Protein AF-A0AA36I7R7-F1 (afdb_monomer_lite)

Sequence (125 aa):
MIEKDGAQSIDEGIAYLSQHNPNDLRAPRGTTDMGAGLRGLQTRFVPMGGAIKDSQLAWLRQELAAAQSAGERIIVLTHLPFFPSAAVASALLWNFDELLAVLRDFPRGTVPLVLAGAVEGWTRT

pLDDT: mean 87.61, std 16.08, range [28.69, 98.19]

InterPro domains:
  IPR029052 Metallo-dependent phosphatase-like [G3DSA:3.60.21.10] (1-122)
  IPR029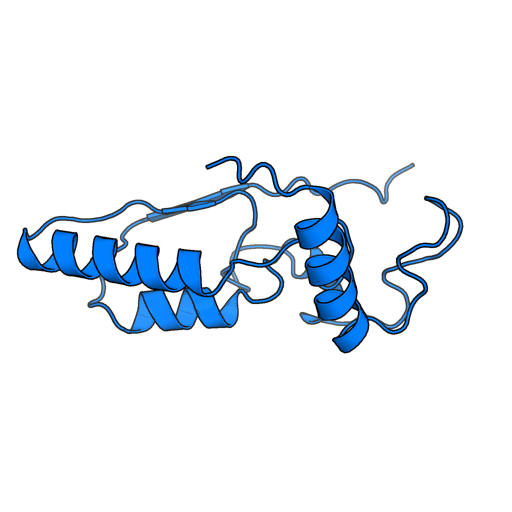052 Metallo-dependent phosphatase-like [SSF56300] (31-117)

Structure (mmCIF, N/CA/C/O backbone):
data_AF-A0AA36I7R7-F1
#
_entry.id   AF-A0AA36I7R7-F1
#
loop_
_atom_site.group_PDB
_atom_site.id
_atom_site.type_symbol
_atom_site.label_atom_id
_atom_site.label_alt_id
_atom_site.label_comp_id
_atom_site.label_asym_id
_atom_site.label_entity_id
_atom_site.label_seq_id
_atom_site.pdbx_PDB_ins_code
_atom_site.Cartn_x
_atom_site.Cartn_y
_atom_site.Cartn_z
_atom_site.occupancy
_atom_site.B_iso_or_equiv
_atom_site.auth_seq_id
_atom_site.auth_comp_id
_atom_site.auth_asym_id
_atom_site.auth_atom_id
_atom_site.pdbx_PDB_model_num
ATOM 1 N N . MET A 1 1 ? 9.197 7.139 8.927 1.00 33.75 1 MET A N 1
ATOM 2 C CA . MET A 1 1 ? 10.125 6.236 9.638 1.00 33.75 1 MET A CA 1
ATOM 3 C C . MET A 1 1 ? 11.305 5.990 8.707 1.00 33.75 1 MET A C 1
ATOM 5 O 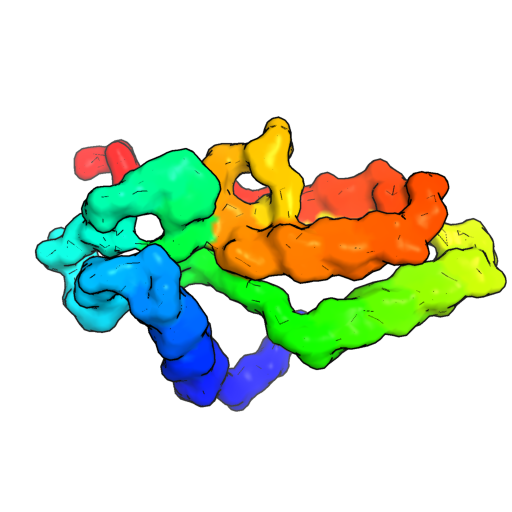O . MET A 1 1 ? 11.074 5.459 7.631 1.00 33.75 1 MET A O 1
ATOM 9 N N . ILE A 1 2 ? 12.507 6.479 9.026 1.00 28.69 2 ILE A N 1
ATOM 10 C CA . ILE A 1 2 ? 13.706 6.228 8.208 1.00 28.69 2 ILE A CA 1
ATOM 11 C C . ILE A 1 2 ? 14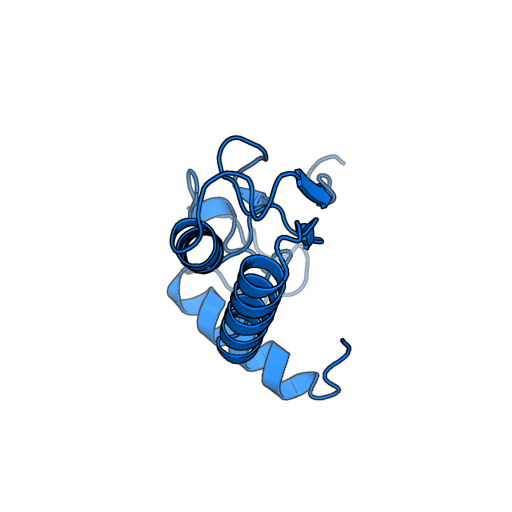.419 5.032 8.835 1.00 28.69 2 ILE A C 1
ATOM 13 O O . ILE A 1 2 ? 15.094 5.191 9.850 1.00 28.69 2 ILE A O 1
ATOM 17 N N . GLU A 1 3 ? 14.243 3.846 8.258 1.00 47.41 3 GLU A N 1
ATOM 18 C CA . GLU A 1 3 ? 15.145 2.724 8.527 1.00 47.41 3 GLU A CA 1
ATOM 19 C C . GLU A 1 3 ? 16.473 3.025 7.820 1.00 47.41 3 GLU A C 1
ATOM 21 O O . GLU A 1 3 ? 16.523 3.186 6.600 1.00 47.41 3 GLU A O 1
ATOM 26 N N . LYS A 1 4 ? 17.551 3.183 8.594 1.00 42.91 4 LYS A N 1
ATOM 27 C CA . LYS A 1 4 ? 18.903 3.489 8.104 1.00 42.91 4 LYS A CA 1
ATOM 28 C C . LYS A 1 4 ? 19.660 2.222 7.666 1.00 42.91 4 LYS A C 1
ATOM 30 O O . LYS A 1 4 ? 20.846 2.110 7.932 1.00 42.91 4 LYS A O 1
ATOM 35 N N . ASP A 1 5 ? 19.002 1.328 6.932 1.00 48.56 5 ASP A N 1
ATOM 36 C CA . ASP A 1 5 ? 19.620 0.131 6.332 1.00 48.56 5 ASP A CA 1
ATOM 37 C C . ASP A 1 5 ? 19.536 0.212 4.799 1.00 48.56 5 ASP A C 1
ATOM 39 O O . ASP A 1 5 ? 18.958 -0.629 4.107 1.00 48.56 5 ASP A O 1
ATOM 43 N N . GLY A 1 6 ? 20.063 1.314 4.254 1.00 51.88 6 GLY A N 1
ATOM 44 C CA . GLY A 1 6 ? 19.868 1.720 2.858 1.00 51.88 6 GLY A CA 1
ATOM 45 C C . GLY A 1 6 ? 20.374 0.727 1.806 1.00 51.88 6 GLY A C 1
ATOM 46 O O . GLY A 1 6 ? 19.796 0.659 0.734 1.00 51.88 6 GLY A O 1
ATOM 47 N N . ALA A 1 7 ? 21.413 -0.064 2.086 1.00 58.19 7 ALA A N 1
ATOM 48 C CA . ALA A 1 7 ? 21.927 -1.044 1.121 1.00 58.19 7 ALA A CA 1
ATOM 49 C C . ALA A 1 7 ? 21.082 -2.330 1.087 1.00 58.19 7 ALA A C 1
ATOM 51 O O . ALA A 1 7 ? 20.696 -2.790 0.017 1.00 58.19 7 ALA A O 1
ATOM 52 N N . GLN A 1 8 ? 20.733 -2.864 2.262 1.00 57.75 8 GLN A N 1
ATOM 53 C CA . GLN A 1 8 ? 19.957 -4.099 2.379 1.00 57.75 8 GLN A CA 1
ATOM 54 C C . GLN A 1 8 ? 18.532 -3.921 1.830 1.00 57.75 8 GLN A C 1
ATOM 56 O O . GLN A 1 8 ? 18.036 -4.769 1.094 1.00 57.75 8 GLN A O 1
ATOM 61 N N . SER A 1 9 ? 17.916 -2.765 2.096 1.00 72.69 9 SER A N 1
ATOM 62 C CA . SER A 1 9 ? 16.596 -2.411 1.557 1.00 72.69 9 SER A CA 1
ATOM 63 C C . SER A 1 9 ? 16.566 -2.251 0.031 1.00 72.69 9 SER A C 1
ATOM 65 O O . SER A 1 9 ? 15.549 -2.563 -0.589 1.00 72.69 9 SER A O 1
ATOM 67 N N . ILE A 1 10 ? 17.663 -1.805 -0.594 1.00 80.75 10 ILE A N 1
ATOM 68 C CA . ILE A 1 10 ? 17.755 -1.706 -2.058 1.00 80.75 10 ILE A CA 1
ATOM 69 C C . ILE A 1 10 ? 17.815 -3.100 -2.683 1.00 80.75 10 ILE A C 1
ATOM 71 O O . ILE A 1 10 ? 17.077 -3.369 -3.630 1.00 80.75 10 ILE A O 1
ATOM 75 N N . ASP A 1 11 ? 18.656 -3.993 -2.160 1.00 86.88 11 ASP A N 1
ATOM 76 C CA . ASP A 1 11 ? 18.784 -5.344 -2.710 1.00 86.88 11 ASP A CA 1
ATOM 77 C C . ASP A 1 11 ? 17.512 -6.174 -2.511 1.00 86.88 11 ASP A C 1
ATOM 79 O O . ASP A 1 11 ? 17.097 -6.867 -3.440 1.00 86.88 11 ASP A O 1
ATOM 83 N N . GLU A 1 12 ? 16.837 -6.045 -1.365 1.00 88.31 12 GLU A N 1
ATOM 84 C CA . GLU A 1 12 ? 15.514 -6.639 -1.127 1.00 88.31 12 GLU A CA 1
ATOM 85 C C . GLU A 1 12 ? 14.474 -6.110 -2.124 1.00 88.31 12 GLU A C 1
ATOM 87 O O . GLU A 1 12 ? 13.743 -6.891 -2.737 1.00 88.31 12 GLU A O 1
ATOM 92 N N . GLY A 1 13 ? 14.442 -4.792 -2.343 1.00 89.88 13 GLY A N 1
ATOM 93 C CA . GLY A 1 13 ? 13.542 -4.168 -3.309 1.00 89.88 13 GLY A CA 1
ATOM 94 C C . GLY A 1 13 ? 13.792 -4.655 -4.736 1.00 89.88 13 GLY A C 1
ATOM 95 O O . GLY A 1 13 ? 12.850 -5.001 -5.446 1.00 89.88 13 GLY A O 1
ATOM 96 N N . ILE A 1 14 ? 15.057 -4.748 -5.153 1.00 90.44 14 ILE A N 1
ATOM 97 C CA . ILE A 1 14 ? 15.416 -5.260 -6.479 1.00 90.44 14 ILE A CA 1
ATOM 98 C C . ILE A 1 14 ? 15.115 -6.756 -6.596 1.00 90.44 14 ILE A C 1
ATOM 100 O O . ILE A 1 14 ? 14.618 -7.184 -7.637 1.00 90.44 14 ILE A O 1
ATOM 104 N N . ALA A 1 15 ? 15.370 -7.553 -5.557 1.00 92.56 15 ALA A N 1
ATOM 105 C CA . ALA A 1 15 ? 15.058 -8.980 -5.546 1.00 92.56 15 ALA A CA 1
ATOM 106 C C . ALA A 1 15 ? 13.549 -9.229 -5.656 1.00 92.56 15 ALA A C 1
ATOM 108 O O . ALA A 1 15 ? 13.131 -10.106 -6.410 1.00 92.56 15 ALA A O 1
ATOM 109 N N . TYR A 1 16 ? 12.733 -8.438 -4.957 1.00 93.44 16 TYR A N 1
ATOM 110 C CA . TYR A 1 16 ? 11.279 -8.460 -5.098 1.00 93.44 16 TYR A CA 1
ATOM 111 C C . TYR A 1 16 ? 10.863 -8.062 -6.519 1.00 93.44 16 TYR A C 1
ATOM 113 O O . TYR A 1 16 ? 10.133 -8.785 -7.193 1.00 93.44 16 TYR A O 1
ATOM 121 N N . LEU A 1 17 ? 11.381 -6.941 -7.026 1.00 93.00 17 LEU A N 1
ATOM 122 C CA . LEU A 1 17 ? 11.001 -6.417 -8.335 1.00 93.00 17 LEU A CA 1
ATOM 123 C C . LEU A 1 17 ? 11.388 -7.359 -9.486 1.00 93.00 17 LEU A C 1
ATOM 125 O O . LEU A 1 17 ? 10.620 -7.514 -10.433 1.00 93.00 17 LEU A O 1
ATOM 129 N N . SER A 1 18 ? 12.529 -8.043 -9.372 1.00 93.94 18 SER A N 1
ATOM 130 C CA . SER A 1 18 ? 13.027 -9.006 -10.368 1.00 93.94 18 SER A CA 1
ATOM 131 C C . SER A 1 18 ? 12.142 -10.252 -10.503 1.00 93.94 18 SER A C 1
ATOM 133 O O . SER A 1 18 ? 12.227 -10.954 -11.505 1.00 93.94 18 SER A O 1
ATOM 135 N N . GLN A 1 19 ? 11.272 -10.533 -9.525 1.00 95.12 19 GLN A N 1
ATOM 136 C CA . GLN A 1 19 ? 10.279 -11.613 -9.625 1.00 95.12 19 GLN A CA 1
ATOM 137 C C . GLN A 1 19 ? 9.112 -11.244 -10.552 1.00 95.12 19 GLN A C 1
ATOM 139 O O . GLN A 1 19 ? 8.409 -12.126 -11.042 1.00 95.12 19 GLN A O 1
ATOM 144 N N . HIS A 1 20 ? 8.902 -9.948 -10.794 1.00 95.88 20 HIS A N 1
ATOM 145 C CA . HIS A 1 20 ? 7.751 -9.424 -11.529 1.00 95.88 20 HIS A CA 1
ATOM 146 C C . HIS A 1 20 ? 8.128 -8.691 -12.819 1.00 95.88 20 HIS A C 1
ATOM 148 O O . HIS A 1 20 ? 7.313 -8.611 -13.738 1.00 95.88 20 HIS A O 1
ATOM 154 N N . ASN A 1 21 ? 9.347 -8.159 -12.901 1.00 95.56 21 ASN A N 1
ATOM 155 C CA . ASN A 1 21 ? 9.839 -7.417 -14.051 1.00 95.56 21 ASN A CA 1
ATOM 156 C C . ASN A 1 21 ? 11.053 -8.131 -14.675 1.00 95.56 21 ASN A C 1
ATOM 158 O O . ASN A 1 21 ? 12.093 -8.217 -14.022 1.00 95.56 21 ASN A O 1
ATOM 162 N N . PRO A 1 22 ? 10.949 -8.623 -15.927 1.00 94.06 22 PRO A N 1
ATOM 163 C CA . PRO A 1 22 ? 12.034 -9.343 -16.596 1.00 94.06 22 PRO A CA 1
ATOM 164 C C . PRO A 1 22 ? 13.121 -8.428 -17.188 1.00 94.06 22 PRO A C 1
ATOM 166 O O . PRO A 1 22 ? 14.095 -8.932 -17.745 1.00 94.06 22 PRO A O 1
ATOM 169 N N . ASN A 1 23 ? 12.946 -7.103 -17.140 1.00 93.62 23 ASN A N 1
ATOM 170 C CA . ASN A 1 23 ? 13.886 -6.141 -17.714 1.00 93.62 23 ASN A CA 1
ATOM 171 C C . ASN A 1 23 ? 15.112 -5.932 -16.808 1.00 93.62 23 ASN A C 1
ATOM 173 O O . ASN A 1 23 ? 15.074 -6.210 -15.610 1.00 93.62 23 ASN A O 1
ATOM 177 N N . ASP A 1 24 ? 16.199 -5.386 -17.361 1.00 90.88 24 ASP A N 1
ATOM 178 C CA . ASP A 1 24 ? 17.374 -5.024 -16.562 1.00 90.88 24 ASP A CA 1
ATOM 179 C C . ASP A 1 24 ? 17.102 -3.769 -15.715 1.00 90.88 24 ASP A C 1
ATOM 181 O O . ASP A 1 24 ? 17.174 -2.629 -16.179 1.00 90.88 24 ASP A O 1
ATOM 185 N N . LEU A 1 25 ? 16.784 -3.998 -14.442 1.00 88.56 25 LEU A N 1
ATOM 186 C CA . LEU A 1 25 ? 16.470 -2.965 -13.451 1.00 88.56 25 LEU A CA 1
ATOM 187 C C . LEU A 1 25 ? 17.705 -2.210 -12.942 1.00 88.56 25 LEU A C 1
ATOM 189 O O . LEU A 1 25 ? 17.557 -1.173 -12.295 1.00 88.56 25 LEU A O 1
ATOM 193 N N . ARG A 1 26 ? 18.913 -2.734 -13.192 1.00 87.44 26 ARG A N 1
ATOM 194 C CA . ARG A 1 26 ? 20.186 -2.119 -12.783 1.00 87.44 26 ARG A CA 1
ATOM 195 C C . ARG A 1 26 ? 20.860 -1.363 -13.927 1.00 87.44 26 ARG A C 1
ATOM 197 O O . ARG A 1 26 ? 21.863 -0.687 -13.689 1.00 87.44 26 ARG A O 1
ATOM 204 N N . ALA A 1 27 ? 20.312 -1.445 -15.140 1.00 86.88 27 ALA A N 1
ATOM 205 C CA . ALA A 1 27 ? 20.806 -0.706 -16.288 1.00 86.88 27 ALA A CA 1
ATOM 206 C C . ALA A 1 27 ? 20.864 0.808 -15.996 1.00 86.88 27 ALA A C 1
ATOM 208 O O . ALA A 1 27 ? 19.979 1.349 -15.319 1.00 86.88 27 ALA A O 1
ATOM 209 N N . PRO A 1 28 ? 21.869 1.534 -16.525 1.00 85.88 28 PRO A N 1
ATOM 210 C CA . PRO A 1 28 ? 21.948 2.978 -16.361 1.00 85.88 28 PRO A CA 1
ATOM 211 C C . PRO A 1 28 ? 20.659 3.673 -16.807 1.00 85.88 28 PRO A C 1
ATOM 213 O O . PRO A 1 28 ? 20.032 3.298 -17.804 1.00 85.88 28 PRO A O 1
ATOM 216 N N . ARG A 1 29 ? 20.266 4.720 -16.080 1.00 79.25 29 ARG A N 1
ATOM 217 C CA . ARG A 1 29 ? 19.022 5.450 -16.345 1.00 79.25 29 ARG A CA 1
ATOM 218 C C . ARG A 1 29 ? 18.955 5.905 -17.808 1.00 79.25 29 ARG A C 1
ATOM 220 O O . ARG A 1 29 ? 19.883 6.537 -18.300 1.00 79.25 29 ARG A O 1
ATOM 227 N N . GLY A 1 30 ? 17.846 5.597 -18.483 1.00 80.62 30 GLY A N 1
ATOM 228 C CA . GLY A 1 30 ? 17.614 5.967 -19.886 1.00 80.62 30 GLY A CA 1
ATOM 229 C C . GLY A 1 30 ? 18.181 4.998 -20.929 1.00 80.62 30 GLY A C 1
ATOM 230 O O . GLY A 1 30 ? 18.014 5.251 -22.116 1.00 80.62 30 GLY A O 1
ATOM 231 N N . THR A 1 31 ? 18.821 3.895 -20.521 1.00 86.31 31 THR A N 1
ATOM 232 C CA . THR A 1 31 ? 19.366 2.891 -21.462 1.00 86.31 31 THR A CA 1
ATOM 233 C C . THR A 1 31 ? 18.433 1.710 -21.720 1.00 86.31 31 THR A C 1
ATOM 235 O O . THR A 1 31 ? 18.555 1.052 -22.747 1.00 86.31 31 THR A O 1
ATOM 238 N N . THR A 1 32 ? 17.490 1.456 -20.810 1.00 86.50 32 THR A N 1
ATOM 239 C CA . THR A 1 32 ? 16.518 0.361 -20.901 1.00 86.50 32 THR A CA 1
ATOM 240 C C . THR A 1 32 ? 15.122 0.897 -20.611 1.00 86.50 32 THR A C 1
ATOM 242 O O . THR A 1 32 ? 14.928 1.646 -19.649 1.00 86.50 32 THR A O 1
ATOM 245 N N . ASP A 1 33 ? 14.142 0.501 -21.424 1.00 89.56 33 ASP A N 1
ATOM 246 C CA . ASP A 1 33 ? 12.731 0.674 -21.084 1.00 89.56 33 ASP A CA 1
ATOM 247 C C . ASP A 1 33 ? 12.354 -0.349 -20.005 1.00 89.56 33 ASP A C 1
ATOM 249 O O . ASP A 1 33 ? 12.035 -1.502 -20.285 1.00 89.56 33 ASP A O 1
ATOM 253 N N . MET A 1 34 ? 12.402 0.083 -18.745 1.00 89.50 34 MET A N 1
ATOM 254 C CA . MET A 1 34 ? 12.070 -0.760 -17.593 1.00 89.50 34 MET A CA 1
ATOM 255 C C . MET A 1 34 ? 10.588 -1.171 -17.560 1.00 89.50 34 MET A C 1
ATOM 257 O O . MET A 1 34 ? 10.225 -2.054 -16.788 1.00 89.50 34 MET A O 1
ATOM 261 N N . GLY A 1 35 ? 9.724 -0.539 -18.363 1.00 91.19 35 GLY A N 1
ATOM 262 C CA . GLY A 1 35 ? 8.310 -0.885 -18.509 1.00 91.19 35 GLY A CA 1
ATOM 263 C C . GLY A 1 35 ? 8.018 -1.811 -19.691 1.00 91.19 35 GLY A C 1
ATOM 264 O O . GLY A 1 35 ? 6.858 -2.195 -19.888 1.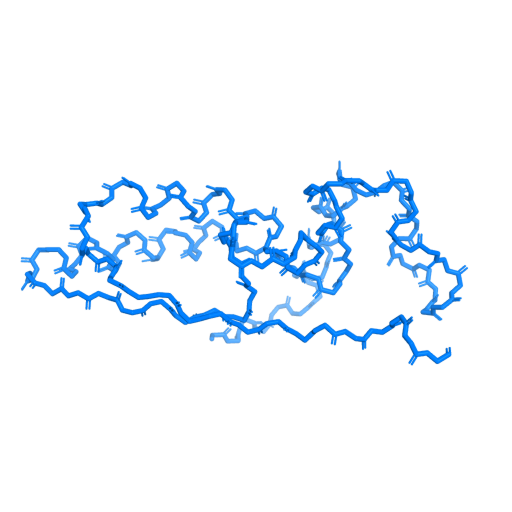00 91.19 35 GLY A O 1
ATOM 265 N N . ALA A 1 36 ? 9.033 -2.179 -20.482 1.00 93.12 36 ALA A N 1
ATOM 266 C CA . ALA A 1 36 ? 8.856 -2.982 -21.681 1.00 93.12 36 ALA A CA 1
ATOM 267 C C . ALA A 1 36 ? 8.155 -4.310 -21.353 1.00 93.12 36 ALA A C 1
ATOM 269 O O . ALA A 1 36 ? 8.503 -5.016 -20.409 1.00 93.12 36 ALA A O 1
ATOM 270 N N . GLY A 1 37 ? 7.115 -4.632 -22.124 1.00 93.94 37 GLY A N 1
ATOM 271 C CA . GLY A 1 37 ? 6.317 -5.850 -21.942 1.00 93.94 37 GLY A CA 1
ATOM 272 C C . GLY A 1 37 ? 5.335 -5.843 -20.761 1.00 93.94 37 GLY A C 1
ATOM 273 O O . GLY A 1 37 ? 4.429 -6.675 -20.747 1.00 93.94 37 GLY A O 1
ATOM 274 N N . LEU A 1 38 ? 5.416 -4.891 -19.823 1.00 94.88 38 LEU A N 1
ATOM 275 C CA . LEU A 1 38 ? 4.465 -4.794 -18.711 1.00 94.88 38 LEU A CA 1
ATOM 276 C C . LEU A 1 38 ? 3.116 -4.235 -19.191 1.00 94.88 38 LEU A C 1
ATOM 278 O O . LEU A 1 38 ? 3.054 -3.335 -20.036 1.00 94.88 38 LEU A O 1
ATOM 282 N N . ARG A 1 39 ? 2.008 -4.782 -18.677 1.00 95.19 39 ARG A N 1
ATOM 283 C CA . ARG A 1 39 ? 0.634 -4.430 -19.086 1.00 95.19 39 ARG A CA 1
ATOM 284 C C . ARG A 1 39 ? -0.321 -4.405 -17.894 1.00 95.19 39 ARG A C 1
ATOM 286 O O . ARG A 1 39 ? -0.152 -5.155 -16.934 1.00 95.19 39 ARG A O 1
ATOM 293 N N . GLY A 1 40 ? -1.357 -3.568 -17.973 1.00 95.44 40 GLY A N 1
ATOM 294 C CA . GLY A 1 40 ? -2.369 -3.453 -16.917 1.00 95.44 40 GLY A CA 1
ATOM 295 C C . GLY A 1 40 ? -1.732 -3.139 -15.562 1.00 95.44 40 GLY A C 1
ATOM 296 O O . GLY A 1 40 ? -0.864 -2.280 -15.482 1.00 95.44 40 GLY A O 1
ATOM 297 N N . LEU A 1 41 ? -2.109 -3.871 -14.511 1.00 95.69 41 LEU A N 1
ATOM 298 C CA . LEU A 1 41 ? -1.548 -3.684 -13.166 1.00 95.69 41 LEU A CA 1
ATOM 299 C C . LEU A 1 41 ? -0.054 -4.013 -13.062 1.00 95.69 41 LEU A C 1
ATOM 301 O O . LEU A 1 41 ? 0.591 -3.569 -12.115 1.00 95.69 41 LEU A O 1
ATOM 305 N N . GLN A 1 42 ? 0.515 -4.773 -14.002 1.00 96.06 42 GLN A N 1
ATOM 306 C CA . GLN A 1 42 ? 1.939 -5.121 -13.968 1.00 96.06 42 GLN A CA 1
ATOM 307 C C . GLN A 1 42 ? 2.839 -3.907 -14.221 1.00 96.06 42 GLN A C 1
ATOM 309 O O . GLN A 1 42 ? 3.997 -3.926 -13.829 1.00 96.06 42 GLN A O 1
ATOM 314 N N . THR A 1 43 ? 2.320 -2.825 -14.812 1.00 95.00 43 THR A N 1
ATOM 315 C CA . THR A 1 43 ? 3.106 -1.607 -15.090 1.00 95.00 43 THR A CA 1
ATOM 316 C C . THR A 1 43 ? 3.616 -0.902 -13.833 1.00 95.00 43 THR A C 1
ATOM 318 O O . THR A 1 43 ? 4.491 -0.048 -13.938 1.00 95.00 43 THR A O 1
ATOM 321 N N . ARG A 1 44 ? 3.108 -1.269 -12.649 1.00 94.75 44 ARG A N 1
ATOM 322 C CA . ARG A 1 44 ? 3.587 -0.781 -11.348 1.00 94.75 44 ARG A CA 1
ATOM 323 C C . ARG A 1 44 ? 4.960 -1.315 -10.956 1.00 94.75 44 ARG A C 1
ATOM 325 O O . ARG A 1 44 ? 5.643 -0.706 -10.139 1.00 94.75 44 ARG A O 1
ATOM 332 N N . PHE A 1 45 ? 5.364 -2.457 -11.516 1.00 95.31 45 PHE A N 1
ATOM 333 C CA . PHE A 1 45 ? 6.617 -3.129 -11.182 1.00 95.31 45 PHE A CA 1
ATOM 334 C C . PHE A 1 45 ? 7.806 -2.465 -11.878 1.00 95.31 45 PHE A C 1
ATOM 336 O O . PHE A 1 45 ? 8.513 -3.076 -12.670 1.00 95.31 45 PHE A O 1
ATOM 343 N N . VAL A 1 46 ? 8.043 -1.197 -11.554 1.00 91.56 46 VAL A N 1
ATOM 344 C CA . VAL A 1 46 ? 9.189 -0.397 -11.997 1.00 91.56 46 VAL A CA 1
ATOM 345 C C . VAL A 1 46 ? 9.914 0.198 -10.782 1.00 91.56 46 VAL A C 1
ATOM 347 O O . VAL A 1 46 ? 9.272 0.397 -9.747 1.00 91.56 46 VAL A O 1
ATOM 350 N N . PRO A 1 47 ? 11.219 0.531 -10.877 1.00 89.19 47 PRO A N 1
ATOM 351 C CA . PRO A 1 47 ? 12.014 0.979 -9.723 1.00 89.19 47 PRO A CA 1
ATOM 352 C C . PRO A 1 47 ? 11.526 2.257 -9.031 1.00 89.19 47 PRO A C 1
ATOM 354 O O . PRO A 1 47 ? 11.913 2.523 -7.901 1.00 89.19 47 PRO A O 1
ATOM 357 N N . MET A 1 48 ? 10.685 3.053 -9.697 1.00 84.50 48 MET A N 1
ATOM 358 C CA . MET A 1 48 ? 10.096 4.275 -9.136 1.00 84.50 48 MET A CA 1
ATOM 359 C C . MET A 1 48 ? 8.977 4.001 -8.118 1.00 84.50 48 MET A C 1
ATOM 361 O O . MET A 1 48 ? 8.531 4.932 -7.452 1.00 84.50 48 MET A O 1
ATOM 365 N N . GLY A 1 49 ? 8.494 2.759 -8.030 1.00 88.81 49 GLY A N 1
ATOM 366 C CA . GLY A 1 49 ? 7.509 2.345 -7.037 1.00 88.81 49 GLY A CA 1
ATOM 367 C C . GLY A 1 49 ? 8.149 1.916 -5.715 1.00 88.81 49 GLY A C 1
ATOM 368 O O . GLY A 1 49 ? 9.219 2.377 -5.326 1.00 88.81 49 GLY A O 1
ATOM 369 N N . GLY A 1 50 ? 7.468 1.019 -5.011 1.00 91.94 50 GLY A N 1
ATOM 370 C CA . GLY A 1 50 ? 7.944 0.444 -3.760 1.00 91.94 50 GLY A CA 1
ATOM 371 C C . GLY A 1 50 ? 6.936 -0.536 -3.175 1.00 91.94 50 GLY A C 1
ATOM 372 O O . GLY A 1 50 ? 5.810 -0.647 -3.663 1.00 91.94 50 GLY A O 1
ATOM 373 N N . ALA A 1 51 ? 7.345 -1.226 -2.117 1.00 93.56 51 ALA A N 1
ATOM 374 C CA . ALA A 1 51 ? 6.516 -2.147 -1.348 1.00 93.56 51 ALA A CA 1
ATOM 375 C C . ALA A 1 51 ? 6.483 -1.742 0.132 1.00 93.56 51 ALA A C 1
ATOM 377 O O . ALA A 1 51 ? 7.335 -0.985 0.602 1.00 93.56 51 ALA A O 1
ATOM 378 N N . ILE A 1 52 ? 5.500 -2.257 0.863 1.00 93.00 52 ILE A N 1
ATOM 379 C CA . ILE A 1 52 ? 5.428 -2.168 2.326 1.00 93.00 52 ILE A CA 1
ATOM 380 C C . ILE A 1 52 ? 5.930 -3.487 2.914 1.00 93.00 52 ILE A C 1
ATOM 382 O O . ILE A 1 52 ? 5.523 -4.549 2.457 1.00 93.00 52 ILE A O 1
ATOM 386 N N . LYS A 1 53 ? 6.797 -3.431 3.928 1.00 93.56 53 LYS A N 1
ATOM 387 C CA . LYS A 1 53 ? 7.326 -4.631 4.598 1.00 93.56 53 LYS A CA 1
ATOM 388 C C . LYS A 1 53 ? 6.275 -5.303 5.489 1.00 93.56 53 LYS A C 1
ATOM 390 O O . LYS A 1 53 ? 5.415 -4.629 6.058 1.00 93.56 53 LYS A O 1
ATOM 395 N N . ASP A 1 54 ? 6.445 -6.598 5.749 1.00 94.00 54 ASP A N 1
ATOM 396 C CA . ASP A 1 54 ? 5.610 -7.351 6.699 1.00 94.00 54 ASP A CA 1
ATOM 397 C C . ASP A 1 54 ? 5.558 -6.710 8.091 1.00 94.00 54 ASP A C 1
ATOM 399 O O . ASP A 1 54 ? 4.495 -6.639 8.708 1.00 94.00 54 ASP A O 1
ATOM 403 N N . SER A 1 55 ? 6.686 -6.181 8.576 1.00 94.56 55 SER A N 1
ATOM 404 C CA . SER A 1 55 ? 6.754 -5.471 9.859 1.00 94.56 55 SER A CA 1
ATOM 405 C C . SER A 1 55 ? 5.886 -4.209 9.874 1.00 94.56 55 SER A C 1
ATOM 407 O O . SER A 1 55 ? 5.234 -3.916 10.875 1.00 94.56 55 SER A O 1
ATOM 409 N N . GLN A 1 56 ? 5.818 -3.486 8.754 1.00 95.12 56 GLN A N 1
ATOM 410 C CA . GLN A 1 56 ? 4.978 -2.299 8.606 1.00 95.12 56 GLN A CA 1
ATOM 411 C C . GLN A 1 56 ? 3.493 -2.669 8.499 1.00 95.12 56 GLN A C 1
ATOM 413 O O . GLN A 1 56 ? 2.656 -1.981 9.082 1.00 95.12 56 GLN A O 1
ATOM 418 N N . LEU A 1 57 ? 3.153 -3.768 7.815 1.00 96.81 57 LEU A N 1
ATOM 419 C CA . LEU A 1 57 ? 1.782 -4.293 7.778 1.00 96.81 57 LEU A CA 1
ATOM 420 C C . LEU A 1 57 ? 1.329 -4.776 9.162 1.00 96.81 57 LEU A C 1
ATOM 422 O O . LEU A 1 57 ? 0.195 -4.524 9.565 1.00 96.81 57 LEU A O 1
ATOM 426 N N . ALA A 1 58 ? 2.210 -5.451 9.905 1.00 97.75 58 ALA A N 1
ATOM 427 C CA . ALA A 1 58 ? 1.944 -5.889 11.272 1.00 97.75 58 ALA A CA 1
ATOM 428 C C . ALA A 1 58 ? 1.725 -4.700 12.216 1.00 97.75 58 ALA A C 1
ATOM 430 O O . ALA A 1 58 ? 0.754 -4.703 12.972 1.00 97.75 58 ALA A O 1
ATOM 431 N N . TRP A 1 59 ? 2.565 -3.666 12.123 1.00 97.81 59 TRP A N 1
ATOM 432 C CA . TRP A 1 59 ? 2.370 -2.415 12.855 1.00 97.81 59 TRP A CA 1
ATOM 433 C C . TRP A 1 59 ? 1.018 -1.770 12.518 1.00 97.81 59 TRP A C 1
ATOM 435 O O . TRP A 1 59 ? 0.236 -1.478 13.418 1.00 97.81 59 TRP A O 1
ATOM 445 N N . LEU A 1 60 ? 0.674 -1.641 11.232 1.00 97.50 60 LEU A N 1
ATOM 446 C CA . LEU A 1 60 ? -0.608 -1.063 10.821 1.00 97.50 60 LEU A CA 1
ATOM 447 C C . LEU A 1 60 ? -1.809 -1.846 11.377 1.00 97.50 60 LEU A C 1
ATOM 449 O O . LEU A 1 60 ? -2.781 -1.240 11.825 1.00 97.50 60 LEU A O 1
ATOM 453 N N . ARG A 1 61 ? -1.750 -3.187 11.383 1.00 98.00 61 ARG A N 1
ATOM 454 C CA . ARG A 1 61 ? -2.792 -4.026 12.003 1.00 98.00 61 ARG A CA 1
ATOM 455 C C . ARG A 1 61 ? -2.964 -3.711 13.490 1.00 98.00 61 ARG A C 1
ATOM 457 O O . ARG A 1 61 ? -4.096 -3.663 13.965 1.00 98.00 61 ARG A O 1
ATOM 464 N N . GLN A 1 62 ? -1.866 -3.501 14.216 1.00 98.19 62 GLN A N 1
ATOM 465 C CA . GLN A 1 62 ? -1.907 -3.163 15.641 1.00 98.19 62 GLN A CA 1
ATOM 466 C C . GLN A 1 62 ? -2.557 -1.795 15.875 1.00 98.19 62 GLN A C 1
ATOM 468 O O . GLN A 1 62 ? -3.446 -1.692 16.717 1.00 98.19 62 GLN A O 1
ATOM 473 N N . GLU A 1 63 ? -2.193 -0.778 15.088 1.00 98.06 63 GLU A N 1
ATOM 474 C CA . GLU A 1 63 ? -2.799 0.560 15.174 1.00 98.06 63 GLU A CA 1
ATOM 475 C C . GLU A 1 63 ? -4.307 0.528 14.881 1.00 98.06 63 GLU A C 1
ATOM 477 O O . GLU A 1 63 ? -5.107 1.105 15.616 1.00 98.06 63 GLU A O 1
ATOM 482 N N . LEU A 1 64 ? -4.724 -0.203 13.842 1.00 98.12 64 LEU A N 1
ATOM 483 C CA . LEU A 1 64 ? -6.140 -0.354 13.487 1.00 98.12 64 LEU A CA 1
ATOM 484 C C . LEU A 1 64 ? -6.943 -1.057 14.591 1.00 98.12 64 LEU A C 1
ATOM 486 O O . LEU A 1 64 ? -8.065 -0.644 14.893 1.00 98.12 64 LEU A O 1
ATOM 490 N N . ALA A 1 65 ? -6.375 -2.094 15.213 1.00 97.94 65 ALA A N 1
ATOM 491 C CA . ALA A 1 65 ? -7.008 -2.804 16.323 1.00 97.94 65 ALA A CA 1
ATOM 492 C C . ALA A 1 65 ? -7.129 -1.929 17.579 1.00 97.94 65 ALA A C 1
ATOM 494 O O . ALA A 1 65 ? -8.167 -1.946 18.250 1.00 97.94 65 ALA A O 1
ATOM 495 N N . ALA A 1 66 ? -6.100 -1.132 17.875 1.00 97.75 66 ALA A N 1
ATOM 496 C CA . ALA A 1 66 ? -6.122 -0.179 18.976 1.00 97.75 66 ALA A CA 1
ATOM 497 C C . ALA A 1 66 ? -7.197 0.897 18.758 1.00 97.75 66 ALA A C 1
ATOM 499 O O . ALA A 1 66 ? -8.058 1.079 19.620 1.00 97.75 66 ALA A O 1
ATOM 500 N N . ALA A 1 67 ? -7.225 1.525 17.577 1.00 96.94 67 ALA A N 1
ATOM 501 C CA . ALA A 1 67 ? -8.225 2.534 17.235 1.00 96.94 67 ALA A CA 1
ATOM 502 C C . ALA A 1 67 ? -9.651 1.968 17.280 1.00 96.94 67 ALA A C 1
ATOM 504 O O . ALA A 1 67 ? -10.550 2.595 17.834 1.00 96.94 67 ALA A O 1
ATOM 505 N N . GLN A 1 68 ? -9.867 0.752 16.767 1.00 96.31 68 GLN A N 1
ATOM 506 C CA . GLN A 1 68 ? -11.165 0.084 16.865 1.00 96.31 68 GLN A CA 1
ATOM 507 C C . GLN A 1 68 ? -11.596 -0.105 18.324 1.00 96.31 68 GLN A C 1
ATOM 509 O O . GLN A 1 68 ? -12.741 0.191 18.664 1.00 96.31 68 GLN A O 1
ATOM 514 N N . SER A 1 69 ? -10.686 -0.572 19.182 1.00 96.81 69 SER A N 1
ATOM 515 C CA . SER A 1 69 ? -10.965 -0.790 20.607 1.00 96.81 69 SER A CA 1
ATOM 516 C C . SER A 1 69 ? -11.269 0.520 21.343 1.00 96.81 69 SER A C 1
ATOM 518 O O . SER A 1 69 ? -12.059 0.526 22.284 1.00 96.81 69 SER A O 1
ATOM 520 N N . ALA A 1 70 ? -10.685 1.632 20.889 1.00 97.19 70 ALA A N 1
ATOM 521 C CA . ALA A 1 70 ? -10.924 2.975 21.409 1.00 97.19 70 ALA A CA 1
ATOM 522 C C . ALA A 1 70 ? -12.144 3.688 20.785 1.00 97.19 70 ALA A C 1
ATOM 524 O O . ALA A 1 70 ? -12.508 4.777 21.224 1.00 97.19 70 ALA A O 1
ATOM 525 N N . GLY A 1 71 ? -12.797 3.102 19.772 1.00 96.50 71 GLY A N 1
ATOM 526 C CA . GLY A 1 71 ? -13.888 3.754 19.034 1.00 96.50 71 GLY A CA 1
ATOM 527 C C . GLY A 1 71 ? -13.428 4.900 18.119 1.00 96.50 71 GLY A C 1
ATOM 528 O O . GLY A 1 71 ? -14.223 5.767 17.755 1.00 96.50 71 GLY A O 1
ATOM 529 N N . GLU A 1 72 ? -12.151 4.910 17.747 1.00 97.56 72 GLU A N 1
ATOM 530 C CA . GLU A 1 72 ? -11.501 5.928 16.929 1.00 97.56 72 GLU A CA 1
ATOM 531 C C . GLU A 1 72 ? -11.510 5.574 15.432 1.00 97.56 72 GLU A C 1
ATOM 533 O O . GLU A 1 72 ? -11.894 4.482 15.004 1.00 97.56 72 GLU A O 1
ATOM 538 N N . ARG A 1 73 ? -11.084 6.537 14.607 1.00 97.06 73 ARG A N 1
ATOM 539 C CA . ARG A 1 73 ? -10.954 6.396 13.151 1.00 97.06 73 ARG A CA 1
ATOM 540 C C . ARG A 1 73 ? -9.561 6.828 12.710 1.00 97.06 73 ARG A C 1
ATOM 542 O O . ARG A 1 73 ? -9.030 7.800 13.238 1.00 97.06 73 ARG A O 1
ATOM 549 N N . ILE A 1 74 ? -9.015 6.162 11.695 1.00 97.50 74 ILE A N 1
ATOM 550 C CA . ILE A 1 74 ? -7.655 6.394 11.189 1.00 97.50 74 ILE A CA 1
ATOM 551 C C . ILE A 1 74 ? -7.688 6.995 9.783 1.00 97.50 74 ILE A C 1
ATOM 553 O O . ILE A 1 74 ? -8.328 6.465 8.881 1.00 97.50 74 ILE A O 1
ATOM 557 N N . ILE A 1 75 ? -6.933 8.070 9.561 1.00 97.12 75 ILE A N 1
ATOM 558 C CA . ILE A 1 75 ? -6.627 8.561 8.212 1.00 97.12 75 ILE A CA 1
ATOM 559 C C . ILE A 1 75 ? -5.293 7.956 7.779 1.00 97.12 75 ILE A C 1
ATOM 561 O O . ILE A 1 75 ? -4.298 8.087 8.490 1.00 97.12 75 ILE A O 1
ATOM 565 N N . VAL A 1 76 ? -5.257 7.317 6.608 1.00 95.31 76 VAL A N 1
ATOM 566 C CA . VAL A 1 76 ? -4.015 6.756 6.056 1.00 95.31 76 VAL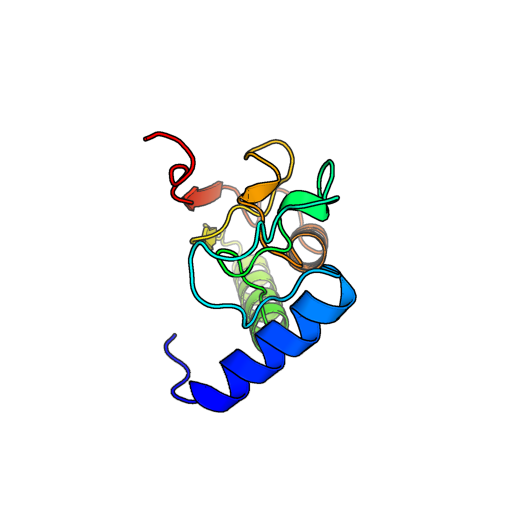 A CA 1
ATOM 567 C C . VAL A 1 76 ? -3.397 7.750 5.082 1.00 95.31 76 VAL A C 1
ATOM 569 O O . VAL A 1 76 ? -4.034 8.163 4.113 1.00 95.31 76 VAL A O 1
ATOM 572 N N . LEU A 1 77 ? -2.139 8.107 5.326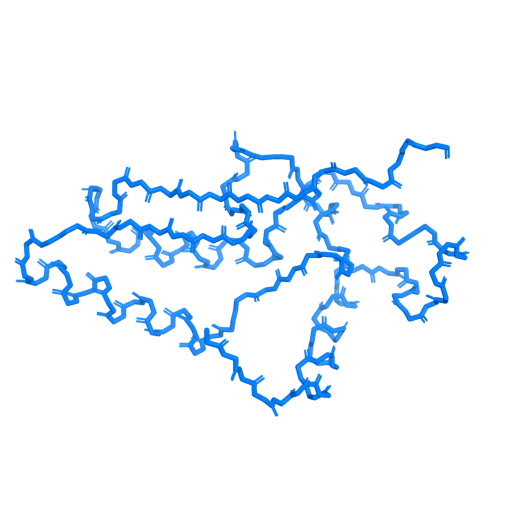 1.00 95.38 77 LEU A N 1
ATOM 573 C CA . LEU A 1 77 ? -1.330 8.918 4.422 1.00 95.38 77 LEU A CA 1
ATOM 574 C C . LEU A 1 77 ? -0.247 8.035 3.812 1.00 95.38 77 LEU A C 1
ATOM 576 O O . LEU A 1 77 ? 0.512 7.388 4.530 1.00 95.38 77 LEU A O 1
ATOM 580 N N . THR A 1 78 ? -0.166 8.018 2.489 1.00 92.56 78 THR A N 1
ATOM 581 C CA . THR A 1 78 ? 0.828 7.236 1.754 1.00 92.56 78 THR A CA 1
ATOM 582 C C . THR A 1 78 ? 1.418 8.074 0.633 1.00 92.56 78 THR A C 1
ATOM 584 O O . THR A 1 78 ? 0.757 8.941 0.063 1.00 92.56 78 THR A O 1
ATOM 587 N N . HIS A 1 79 ? 2.669 7.804 0.283 1.00 90.25 79 HIS A N 1
ATOM 588 C CA . HIS A 1 79 ? 3.208 8.326 -0.962 1.00 90.25 79 HIS A CA 1
ATOM 589 C C . HIS A 1 79 ? 2.567 7.596 -2.149 1.00 90.25 79 HIS A C 1
ATOM 591 O O . HIS A 1 79 ? 1.954 8.215 -3.009 1.00 90.25 79 HIS A O 1
ATOM 597 N N . LEU A 1 80 ? 2.606 6.263 -2.157 1.00 92.75 80 LEU A N 1
ATOM 598 C CA . LEU A 1 80 ? 2.101 5.480 -3.280 1.00 92.75 80 LEU A CA 1
ATOM 599 C C . LEU A 1 80 ? 0.613 5.137 -3.112 1.00 92.75 80 LEU A C 1
ATOM 601 O O . LEU A 1 80 ? 0.226 4.628 -2.054 1.00 92.75 80 LEU A O 1
ATOM 605 N N . PRO A 1 81 ? -0.236 5.375 -4.129 1.00 94.81 81 PRO A N 1
ATOM 606 C CA . PRO A 1 81 ? -1.603 4.878 -4.133 1.00 94.81 81 PRO A CA 1
ATOM 607 C C . PRO A 1 81 ? -1.628 3.348 -4.099 1.00 94.81 81 PRO A C 1
ATOM 609 O O . PRO A 1 81 ? -0.763 2.673 -4.649 1.00 94.81 81 PRO A O 1
ATOM 612 N N . PHE A 1 82 ? -2.653 2.786 -3.465 1.00 95.25 82 PHE A N 1
ATOM 613 C CA . PHE A 1 82 ? -2.824 1.333 -3.344 1.00 95.25 82 PHE A CA 1
ATOM 614 C C . PHE A 1 82 ? -4.255 0.868 -3.657 1.00 95.25 82 PHE A C 1
ATOM 616 O O . PHE A 1 82 ? -4.577 -0.308 -3.524 1.00 95.25 82 PHE A O 1
ATOM 623 N N . PHE A 1 83 ? -5.119 1.777 -4.118 1.00 94.62 83 PHE A N 1
ATOM 624 C CA . PHE A 1 83 ? -6.437 1.452 -4.661 1.00 94.62 83 PHE A CA 1
ATOM 625 C C . PHE A 1 83 ? -6.392 1.535 -6.194 1.00 94.62 83 PHE A C 1
ATOM 627 O O . PHE A 1 83 ? -6.296 2.644 -6.724 1.00 94.62 83 PHE A O 1
ATOM 634 N N . PRO A 1 84 ? -6.506 0.407 -6.926 1.00 93.00 84 PRO A N 1
ATOM 635 C CA . PRO A 1 84 ? -6.391 0.394 -8.388 1.00 93.00 84 PRO A CA 1
ATOM 636 C C . PRO A 1 84 ? -7.395 1.271 -9.140 1.00 93.00 84 PRO A C 1
ATOM 638 O O . PRO A 1 84 ? -7.129 1.682 -10.261 1.00 93.00 84 PRO A O 1
ATOM 641 N N . SER A 1 85 ? -8.553 1.559 -8.544 1.00 92.62 85 SER A N 1
ATOM 642 C CA . SER A 1 85 ? -9.574 2.428 -9.139 1.00 92.62 85 SER A CA 1
ATOM 643 C C . SER A 1 85 ? -9.330 3.923 -8.906 1.00 92.62 85 SER A C 1
ATOM 645 O O . SER A 1 85 ? -10.063 4.739 -9.453 1.00 92.62 85 SER A O 1
ATOM 647 N N . ALA A 1 86 ? -8.359 4.289 -8.064 1.00 91.12 86 ALA A N 1
ATOM 648 C CA . ALA A 1 86 ? -8.111 5.669 -7.641 1.00 91.12 86 ALA A CA 1
ATOM 649 C C . ALA A 1 86 ? -6.828 6.274 -8.236 1.00 91.12 86 ALA A C 1
ATOM 651 O O . ALA A 1 86 ? -6.550 7.448 -8.009 1.00 91.12 86 ALA A O 1
ATOM 652 N N . ALA A 1 87 ? -6.036 5.490 -8.970 1.00 91.69 87 ALA A N 1
ATOM 653 C CA . ALA A 1 87 ? -4.786 5.932 -9.574 1.00 91.69 87 ALA A CA 1
ATOM 654 C C . ALA A 1 87 ? -4.453 5.116 -10.827 1.00 91.69 87 ALA A C 1
ATOM 656 O O . ALA A 1 87 ? -4.979 4.023 -11.037 1.00 91.69 87 ALA A O 1
ATOM 657 N N . VAL A 1 88 ? -3.536 5.635 -11.643 1.00 91.50 88 VAL A N 1
ATOM 658 C CA . VAL A 1 88 ? -2.965 4.879 -12.760 1.00 91.50 88 VAL A CA 1
ATOM 659 C C . VAL A 1 88 ? -2.171 3.680 -12.249 1.00 91.50 88 VAL A C 1
ATOM 661 O O . VAL A 1 88 ? -1.511 3.744 -11.212 1.00 91.50 88 VAL A O 1
ATOM 664 N N . ALA A 1 89 ? -2.205 2.581 -13.004 1.00 93.44 89 ALA A N 1
ATOM 665 C CA . ALA A 1 89 ? -1.564 1.334 -12.602 1.00 93.44 89 ALA A CA 1
ATOM 666 C C . ALA A 1 89 ? -0.063 1.498 -12.313 1.00 93.44 89 ALA A C 1
ATOM 668 O O . ALA A 1 89 ? 0.416 0.964 -11.322 1.00 93.44 89 ALA A O 1
ATOM 669 N N . SER A 1 90 ? 0.656 2.288 -13.114 1.00 92.06 90 SER A N 1
ATOM 670 C CA . SER A 1 90 ? 2.101 2.520 -12.973 1.00 92.06 90 SER A CA 1
ATOM 671 C C . SER A 1 90 ? 2.505 3.222 -11.675 1.00 92.06 90 SER A C 1
ATOM 673 O O . SER A 1 90 ? 3.669 3.153 -11.293 1.00 92.06 90 SER A O 1
ATOM 675 N N . ALA A 1 91 ? 1.567 3.886 -10.997 1.00 92.25 91 ALA A N 1
ATOM 676 C CA . ALA A 1 91 ? 1.814 4.587 -9.743 1.00 92.25 91 ALA A CA 1
ATOM 677 C C . ALA A 1 91 ? 1.522 3.730 -8.501 1.00 92.25 91 ALA A C 1
ATOM 679 O O . ALA A 1 91 ? 1.765 4.181 -7.385 1.00 92.25 91 ALA A O 1
ATOM 680 N N . LEU A 1 92 ? 0.958 2.529 -8.665 1.00 95.00 92 LEU A N 1
ATOM 681 C CA . LEU A 1 92 ? 0.511 1.721 -7.534 1.00 95.00 92 LEU A CA 1
ATOM 682 C C . LEU A 1 92 ? 1.680 1.150 -6.720 1.00 95.00 92 LEU A C 1
ATOM 684 O O . LEU A 1 92 ? 2.714 0.766 -7.267 1.00 95.00 92 LEU A O 1
ATOM 688 N N . LEU A 1 93 ? 1.465 1.008 -5.411 1.00 95.69 93 LEU A N 1
ATOM 689 C CA . LEU A 1 93 ? 2.312 0.201 -4.532 1.00 95.69 93 LEU A CA 1
ATOM 690 C C . LEU A 1 93 ? 2.458 -1.224 -5.102 1.00 95.69 93 LEU A C 1
ATOM 692 O O . LEU A 1 93 ? 1.480 -1.817 -5.562 1.00 95.69 93 LEU A O 1
ATOM 696 N N . TRP A 1 94 ? 3.661 -1.795 -5.068 1.00 96.75 94 TRP A N 1
ATOM 697 C CA . TRP A 1 94 ? 3.938 -3.110 -5.650 1.00 96.75 94 TRP A CA 1
ATOM 698 C C . TRP A 1 94 ? 3.061 -4.212 -5.037 1.00 96.75 94 TRP A C 1
ATOM 700 O O . TRP A 1 94 ? 2.375 -4.921 -5.780 1.00 96.75 94 TRP A O 1
ATOM 710 N N . ASN A 1 95 ? 2.993 -4.264 -3.706 1.00 96.94 95 ASN A N 1
ATOM 711 C CA . ASN A 1 95 ? 2.146 -5.165 -2.920 1.00 96.94 95 ASN A CA 1
ATOM 712 C C . ASN A 1 95 ? 0.888 -4.462 -2.372 1.00 96.94 95 ASN A C 1
ATOM 714 O O . ASN A 1 95 ? 0.513 -4.622 -1.209 1.00 96.94 95 ASN A O 1
ATOM 718 N N . PHE A 1 96 ? 0.231 -3.629 -3.194 1.00 96.56 96 PHE A N 1
ATOM 719 C CA . PHE A 1 96 ? -0.988 -2.910 -2.789 1.00 96.56 96 PHE A CA 1
ATOM 720 C C . PHE A 1 96 ? -2.080 -3.833 -2.226 1.00 96.56 96 PHE A C 1
ATOM 722 O O . PHE A 1 96 ? -2.862 -3.432 -1.368 1.00 96.56 96 PHE A O 1
ATOM 729 N N . ASP A 1 97 ? -2.148 -5.066 -2.713 1.00 96.94 97 ASP A N 1
ATOM 730 C CA . ASP A 1 97 ? -3.127 -6.077 -2.351 1.00 96.94 97 ASP A CA 1
ATOM 731 C C . ASP A 1 97 ? -2.976 -6.568 -0.908 1.00 96.94 97 ASP A C 1
ATOM 733 O O . ASP A 1 97 ? -3.994 -6.786 -0.242 1.00 96.94 97 ASP A O 1
ATOM 737 N N . GLU A 1 98 ? -1.745 -6.652 -0.400 1.00 97.56 98 GLU A N 1
ATOM 738 C CA . GLU A 1 98 ? -1.455 -6.990 0.997 1.00 97.56 98 GLU A CA 1
ATOM 739 C C . GLU A 1 98 ? -1.938 -5.886 1.942 1.00 97.56 98 GLU A C 1
ATOM 741 O O . GLU A 1 98 ? -2.618 -6.157 2.935 1.00 97.56 98 GLU A O 1
ATOM 746 N N . LEU A 1 99 ? -1.685 -4.622 1.589 1.00 96.31 99 LEU A N 1
ATOM 747 C CA . LEU A 1 99 ? -2.204 -3.482 2.343 1.00 96.31 99 LEU A CA 1
ATOM 748 C C . LEU A 1 99 ? -3.740 -3.439 2.304 1.00 96.31 99 LEU A C 1
ATOM 750 O O . LEU A 1 99 ? -4.387 -3.243 3.333 1.00 96.31 99 LEU A O 1
ATOM 754 N N . LEU A 1 100 ? -4.352 -3.681 1.141 1.00 96.56 100 LEU A N 1
ATOM 755 C CA . LEU A 1 100 ? -5.809 -3.784 1.035 1.00 96.56 100 LEU A CA 1
ATOM 756 C C . LEU A 1 100 ? -6.370 -4.953 1.850 1.00 96.56 100 LEU A C 1
ATOM 758 O O . LEU A 1 100 ? -7.491 -4.855 2.344 1.00 96.56 100 LEU A O 1
ATOM 762 N N . ALA A 1 101 ? -5.651 -6.074 1.968 1.00 97.69 101 ALA A N 1
ATOM 763 C CA . ALA A 1 101 ? -6.060 -7.189 2.820 1.00 97.69 101 ALA A CA 1
ATOM 764 C C . ALA A 1 101 ? -6.118 -6.749 4.287 1.00 97.69 101 ALA A C 1
ATOM 766 O O . ALA A 1 101 ? -7.172 -6.889 4.897 1.00 97.69 101 ALA A O 1
ATOM 767 N N . VAL A 1 102 ? -5.069 -6.081 4.784 1.00 97.31 102 VAL A N 1
ATOM 768 C CA . VAL A 1 102 ? -5.056 -5.500 6.138 1.00 97.31 102 VAL A CA 1
ATOM 769 C C . VAL A 1 102 ? -6.266 -4.600 6.376 1.00 97.31 102 VAL A C 1
ATOM 771 O O . VAL A 1 102 ? -6.951 -4.757 7.378 1.00 97.31 102 VAL A O 1
ATOM 774 N N . LEU A 1 103 ? -6.569 -3.676 5.460 1.00 96.38 103 LEU A N 1
ATOM 775 C CA . LEU A 1 103 ? -7.699 -2.757 5.642 1.00 96.38 103 LEU A CA 1
ATOM 776 C C . LEU A 1 103 ? -9.067 -3.455 5.602 1.00 96.38 103 LEU A C 1
ATOM 778 O O . LEU A 1 103 ? -10.010 -2.974 6.225 1.00 96.38 103 LEU A O 1
ATOM 782 N N . ARG A 1 104 ? -9.191 -4.567 4.865 1.00 96.00 104 ARG A N 1
ATOM 783 C CA . ARG A 1 104 ? -10.437 -5.344 4.749 1.00 96.00 104 ARG A CA 1
ATOM 784 C C . ARG A 1 104 ? -10.755 -6.163 5.997 1.00 96.00 104 ARG A C 1
ATOM 786 O O . ARG A 1 104 ? -11.925 -6.478 6.197 1.00 96.00 104 ARG A O 1
ATOM 793 N N . ASP A 1 105 ? -9.757 -6.459 6.823 1.00 97.00 105 ASP A N 1
ATOM 794 C CA . ASP A 1 105 ? -9.941 -7.183 8.085 1.00 97.00 105 ASP A CA 1
ATOM 795 C C . ASP A 1 105 ? -10.660 -6.332 9.151 1.00 97.00 105 ASP A C 1
ATOM 797 O O . ASP A 1 105 ? -11.131 -6.860 10.159 1.00 97.00 105 ASP A O 1
ATOM 801 N N . PHE A 1 106 ? -10.789 -5.017 8.929 1.00 96.88 106 PHE A N 1
ATOM 802 C CA . PHE A 1 106 ? -11.452 -4.093 9.846 1.00 96.88 106 PHE A CA 1
ATOM 803 C C . PHE A 1 106 ? -12.822 -3.630 9.317 1.00 96.88 106 PHE A C 1
ATOM 805 O O . PHE A 1 106 ? -13.037 -3.535 8.105 1.00 96.88 106 PHE A O 1
ATOM 812 N N . PRO A 1 107 ? -13.778 -3.308 10.211 1.00 95.81 107 PRO A N 1
ATOM 813 C CA . PRO A 1 107 ? -15.082 -2.784 9.841 1.00 95.81 107 PRO A CA 1
ATOM 814 C C . PRO A 1 107 ? -14.996 -1.561 8.932 1.00 95.81 107 PRO A C 1
ATOM 816 O O . PRO A 1 107 ? -14.113 -0.703 9.039 1.00 95.81 107 PRO A O 1
ATOM 819 N N . ARG A 1 108 ? -15.999 -1.431 8.061 1.00 91.88 108 ARG A N 1
ATOM 820 C CA . ARG A 1 108 ? -16.163 -0.227 7.245 1.00 91.88 108 ARG A CA 1
ATOM 821 C C . ARG A 1 108 ? -16.237 1.002 8.153 1.00 91.88 108 ARG A C 1
ATOM 823 O O . ARG A 1 108 ? -16.989 1.017 9.122 1.00 91.88 108 ARG A O 1
ATOM 830 N N . GLY A 1 109 ? -15.482 2.039 7.802 1.00 91.56 109 GLY A N 1
ATOM 831 C CA . GLY A 1 109 ? -15.431 3.292 8.556 1.00 91.56 109 GLY A CA 1
ATOM 832 C C . GLY A 1 109 ? -14.298 3.388 9.580 1.00 91.56 109 GLY A C 1
ATOM 833 O O . GLY A 1 109 ? -14.058 4.496 10.053 1.00 91.56 109 GLY A O 1
ATOM 834 N N . THR A 1 110 ? -13.560 2.304 9.866 1.00 96.12 110 THR A N 1
ATOM 835 C CA . THR A 1 110 ? -12.312 2.382 10.653 1.00 96.12 110 THR A CA 1
ATOM 836 C C . THR A 1 110 ? -11.281 3.264 9.949 1.00 96.12 110 THR A C 1
ATOM 838 O O . THR A 1 110 ? -10.669 4.120 10.581 1.00 96.12 110 THR A O 1
ATOM 841 N N . VAL A 1 111 ? -11.156 3.123 8.625 1.00 97.06 111 VAL A N 1
ATOM 842 C CA . VAL A 1 111 ? -10.371 4.023 7.770 1.00 97.06 111 VAL A CA 1
ATOM 843 C C . VAL A 1 111 ? -11.316 4.797 6.849 1.00 97.06 111 VAL A C 1
ATOM 845 O O . VAL A 1 111 ? -11.695 4.281 5.796 1.00 97.06 111 VAL A O 1
ATOM 848 N N . PRO A 1 112 ? -11.763 6.006 7.234 1.00 95.94 112 PRO A N 1
ATOM 849 C CA . PRO A 1 112 ? -12.687 6.795 6.421 1.00 95.94 112 PRO A CA 1
ATOM 850 C C . PRO A 1 112 ? -12.022 7.498 5.231 1.00 95.94 112 PRO A C 1
ATOM 852 O O . PRO A 1 112 ? -12.720 7.866 4.290 1.00 95.94 112 PRO A O 1
ATOM 855 N N . LEU A 1 113 ? -10.705 7.724 5.272 1.00 95.62 113 LEU A N 1
ATOM 856 C CA . LEU A 1 113 ? -9.993 8.488 4.252 1.00 95.62 113 LEU A CA 1
ATOM 857 C C . LEU A 1 113 ? -8.574 7.959 4.053 1.00 95.62 113 LEU A C 1
ATOM 859 O O . LEU A 1 113 ? -7.846 7.705 5.014 1.00 95.62 113 LEU A O 1
ATOM 863 N N . VAL A 1 114 ? -8.181 7.872 2.785 1.00 95.44 114 VAL A N 1
ATOM 864 C CA . VAL A 1 114 ? -6.805 7.635 2.361 1.00 95.44 114 VAL A CA 1
ATOM 865 C C . VAL A 1 114 ? -6.374 8.791 1.473 1.00 95.44 114 VAL A C 1
ATOM 867 O O . VAL A 1 114 ? -7.047 9.094 0.489 1.00 95.44 114 VAL A O 1
ATOM 870 N N . LEU A 1 115 ? -5.254 9.424 1.812 1.00 95.06 115 LEU A N 1
ATOM 871 C CA . LEU A 1 115 ? -4.609 10.423 0.967 1.00 95.06 115 LEU A CA 1
ATOM 872 C C . LEU A 1 115 ? -3.317 9.823 0.416 1.00 95.06 115 LEU A C 1
ATOM 874 O O . LEU A 1 115 ? -2.425 9.437 1.172 1.00 95.06 115 LEU A O 1
ATOM 878 N N . ALA A 1 116 ? -3.249 9.735 -0.909 1.00 92.50 116 ALA A N 1
ATOM 879 C CA . ALA A 1 116 ? -2.104 9.223 -1.644 1.00 92.50 116 ALA A CA 1
ATOM 880 C C . ALA A 1 116 ? -1.623 10.259 -2.660 1.00 92.50 116 ALA A C 1
ATOM 882 O O . ALA A 1 116 ? -2.440 10.989 -3.224 1.00 92.50 116 ALA A O 1
ATOM 883 N N . GLY A 1 117 ? -0.318 10.308 -2.920 1.00 83.31 117 GLY A N 1
ATOM 884 C CA . GLY A 1 117 ? 0.249 11.235 -3.893 1.00 83.31 117 GLY A CA 1
ATOM 885 C C . GLY A 1 117 ? 1.479 10.662 -4.576 1.00 83.31 117 GLY A C 1
ATOM 886 O O . GLY A 1 117 ? 2.559 10.673 -3.995 1.00 83.31 117 GLY A O 1
ATOM 887 N N . ALA A 1 118 ? 1.324 10.228 -5.824 1.00 74.75 118 ALA A N 1
ATOM 888 C CA . ALA A 1 118 ? 2.428 9.817 -6.685 1.00 74.75 118 ALA A CA 1
ATOM 889 C C . ALA A 1 118 ? 2.646 10.860 -7.786 1.00 74.75 118 ALA A C 1
ATOM 891 O O . ALA A 1 118 ? 1.687 11.437 -8.301 1.00 74.75 118 ALA A O 1
ATOM 892 N N . VAL A 1 119 ? 3.906 11.113 -8.144 1.00 59.75 119 VAL A N 1
ATOM 893 C CA . VAL A 1 119 ? 4.237 12.041 -9.231 1.00 59.75 119 VAL A CA 1
ATOM 894 C C . VAL A 1 119 ? 4.164 11.281 -10.555 1.00 59.75 119 VAL A C 1
ATOM 896 O O . VAL A 1 119 ? 4.993 10.414 -10.823 1.00 59.75 119 VAL A O 1
ATOM 899 N N . GLU A 1 120 ? 3.178 11.601 -11.389 1.00 54.62 120 GLU A N 1
ATOM 900 C CA . GLU A 1 120 ? 3.175 11.203 -12.798 1.00 54.62 120 GLU A CA 1
ATOM 901 C C . GLU A 1 120 ? 4.031 12.193 -13.599 1.00 54.62 120 GLU A C 1
ATOM 903 O O . GLU A 1 120 ? 3.787 13.398 -13.558 1.00 54.62 120 GLU A O 1
ATOM 908 N N . GLY A 1 121 ? 5.022 11.701 -14.348 1.00 50.72 121 GLY A N 1
ATOM 909 C CA . GLY A 1 121 ? 5.723 12.527 -15.336 1.00 50.72 121 GLY A CA 1
ATOM 910 C C . GLY A 1 121 ? 7.212 12.246 -15.478 1.00 50.72 121 GLY A C 1
ATOM 911 O O . GLY A 1 121 ? 8.033 12.987 -14.953 1.00 50.72 121 GLY A O 1
ATOM 912 N N . TRP A 1 122 ? 7.563 11.223 -16.259 1.00 45.28 122 TRP A N 1
ATOM 913 C CA . TRP A 1 122 ? 8.885 11.133 -16.905 1.00 45.28 122 TRP A CA 1
ATOM 914 C C . TRP A 1 122 ? 8.795 10.630 -18.359 1.00 45.28 122 TRP A C 1
ATOM 916 O O . TRP A 1 122 ? 9.758 10.097 -18.895 1.00 45.28 122 TRP A O 1
ATOM 926 N N . THR A 1 123 ? 7.638 10.793 -19.015 1.00 43.44 123 THR A N 1
ATOM 927 C CA . THR A 1 123 ? 7.421 10.384 -20.421 1.00 43.44 123 THR A CA 1
ATOM 928 C C . THR A 1 123 ? 6.975 11.525 -21.340 1.00 43.44 123 THR A C 1
ATOM 930 O O . THR A 1 123 ? 6.437 11.281 -22.417 1.00 43.44 123 THR A O 1
ATOM 933 N N . ARG A 1 124 ? 7.218 12.787 -20.968 1.00 39.72 124 ARG A N 1
ATOM 934 C CA . ARG A 1 124 ? 7.064 13.923 -21.891 1.00 39.72 124 ARG A CA 1
ATOM 935 C C . ARG A 1 124 ? 8.262 14.863 -21.834 1.00 39.72 124 ARG A C 1
ATOM 937 O O . ARG A 1 124 ? 8.223 15.836 -21.094 1.00 39.72 124 ARG A O 1
ATOM 944 N N . THR A 1 125 ? 9.264 14.557 -22.651 1.00 37.06 125 THR A N 1
ATOM 945 C CA . THR A 1 125 ? 10.028 15.488 -23.504 1.00 37.06 125 THR A CA 1
ATOM 946 C C . THR A 1 125 ? 10.732 14.667 -24.564 1.00 37.06 125 THR A C 1
ATOM 948 O O . THR A 1 125 ? 11.400 13.692 -24.152 1.00 37.06 125 THR A O 1
#

Organism: NCBI:txid2562239

Foldseek 3Di:
DDDPPVPVQVVVFVVVLVVLFVWDLPPPPPPDPSQPPQDDLSLLSHPLAEADDPVRLVVVLVVLVVCVVVVHADEAEEAADLDPVPDGSNRHHPVSVSSVVSVVVDDPRSHPYYDYHYDDDDPDD

Secondary structure (DSSP, 8-state):
---S-HHHHHHHHHHHHTTT--S-TTSPTTSS-TTTT--GGGGG-STT-----HHHHHHHHHHHHHHHHHT---EEEESS---TTTS-GGGS-TTHHHHHHHHHTS-TTSS-EEEE-----SS--

Radius of gyration: 16.27 Å; chains: 1; bounding box: 38×27×45 Å